Protein AF-A0A850QEN3-F1 (afdb_monomer)

Foldseek 3Di:
DDDDDPPDDPDPPPPVQNVLVVQLVVLLVVLLVLLVQLLVLLVVLVCVQVVDPCRPNDPVSVVSVVSNVVSVVSNVVSLVSSQVSLVSHDPPDLSSVLSVLVVQLVPDPAPVSNVVSLVVLVVSLVVLVPPPDQDPVSVVVNVVSVSVNVSSVSVVVSCPHVVDDPDPPPPPD

Radius of gyration: 22.61 Å; Cα contacts (8 Å, |Δi|>4): 116; chains: 1; bounding box: 48×79×74 Å

pLDDT: mean 72.74, std 16.83, range [37.75, 94.75]

Structure (mmCIF, N/CA/C/O backbone):
data_AF-A0A850QEN3-F1
#
_entry.id   AF-A0A850QEN3-F1
#
loop_
_atom_site.group_PDB
_atom_site.id
_atom_site.type_symbol
_atom_site.label_atom_id
_atom_site.label_alt_id
_atom_site.label_comp_id
_atom_site.label_asym_id
_atom_site.label_entity_id
_atom_site.label_seq_id
_atom_site.pdbx_PDB_ins_code
_atom_site.Cartn_x
_atom_site.Cartn_y
_atom_site.Cartn_z
_atom_site.occupancy
_atom_site.B_iso_or_equiv
_atom_site.auth_seq_id
_atom_site.auth_comp_id
_atom_site.auth_asym_id
_atom_site.auth_atom_id
_atom_site.pdbx_PDB_model_num
ATOM 1 N N . MET A 1 1 ? -22.439 42.655 48.034 1.00 37.75 1 MET A N 1
ATOM 2 C CA . MET A 1 1 ? -21.195 42.362 47.288 1.00 37.75 1 MET A CA 1
ATOM 3 C C . MET A 1 1 ? -21.305 40.936 46.775 1.00 37.75 1 MET A C 1
ATOM 5 O O . MET A 1 1 ? -21.441 40.040 47.594 1.00 37.75 1 MET A O 1
ATOM 9 N N . ALA A 1 2 ? -21.380 40.738 45.457 1.00 38.19 2 ALA A N 1
ATOM 10 C CA . ALA A 1 2 ? -21.524 39.417 44.843 1.00 38.19 2 ALA A CA 1
ATOM 11 C C . ALA A 1 2 ? -20.144 38.911 44.404 1.00 38.19 2 ALA A C 1
ATOM 13 O O . ALA A 1 2 ? -19.489 39.543 43.577 1.00 38.19 2 ALA A O 1
ATOM 14 N N . THR A 1 3 ? -19.691 37.803 44.985 1.00 40.91 3 THR A N 1
ATOM 15 C CA . THR A 1 3 ? -18.422 37.160 44.637 1.00 40.91 3 THR A CA 1
ATOM 16 C C . THR A 1 3 ? -18.620 36.346 43.361 1.00 40.91 3 THR A C 1
ATOM 18 O O . THR A 1 3 ? -19.371 35.373 43.352 1.00 40.91 3 THR A O 1
ATOM 21 N N . ALA A 1 4 ? -17.973 36.757 42.270 1.00 41.59 4 ALA A N 1
ATOM 22 C CA . ALA A 1 4 ? -17.952 36.001 41.025 1.00 41.59 4 ALA A CA 1
ATOM 23 C C . ALA A 1 4 ? -17.129 34.718 41.221 1.00 41.59 4 ALA A C 1
ATOM 25 O O . ALA A 1 4 ? -15.918 34.769 41.432 1.00 41.59 4 ALA A O 1
ATOM 26 N N . VAL A 1 5 ? -17.792 33.564 41.163 1.00 44.38 5 VAL A N 1
ATOM 27 C CA . VAL A 1 5 ? -17.129 32.259 41.107 1.00 44.38 5 VAL A CA 1
ATOM 28 C C . VAL A 1 5 ? -16.575 32.097 39.696 1.00 44.38 5 VAL A C 1
ATOM 30 O O . VAL A 1 5 ? -17.328 31.927 38.737 1.00 44.38 5 VAL A O 1
ATOM 33 N N . ALA A 1 6 ? -15.254 32.188 39.559 1.00 45.03 6 ALA A N 1
ATOM 34 C CA . ALA A 1 6 ? -14.569 31.844 38.325 1.00 45.03 6 ALA A CA 1
ATOM 35 C C . ALA A 1 6 ? -14.789 30.350 38.047 1.00 45.03 6 ALA A C 1
ATOM 37 O O . ALA A 1 6 ? -14.232 29.488 38.724 1.00 45.03 6 ALA A O 1
ATOM 38 N N . ILE A 1 7 ? -15.631 30.043 37.060 1.00 47.16 7 ILE A N 1
ATOM 39 C CA . ILE A 1 7 ? -15.766 28.693 36.514 1.00 47.16 7 ILE A CA 1
ATOM 40 C C . ILE A 1 7 ? -14.508 28.438 35.686 1.00 47.16 7 ILE A C 1
ATOM 42 O O . ILE A 1 7 ? -14.431 28.782 34.505 1.00 47.16 7 ILE A O 1
ATOM 46 N N . THR A 1 8 ? -13.488 27.864 36.315 1.00 46.59 8 THR A N 1
ATOM 47 C CA . THR A 1 8 ? -12.318 27.346 35.612 1.00 46.59 8 THR A CA 1
ATOM 48 C C . THR A 1 8 ? -12.785 26.164 34.767 1.00 46.59 8 THR A C 1
ATOM 50 O O . THR A 1 8 ? -13.110 25.099 35.292 1.00 46.59 8 THR A O 1
ATOM 53 N N . ARG A 1 9 ? -12.879 26.353 33.444 1.00 45.59 9 ARG A N 1
ATOM 54 C CA . ARG A 1 9 ? -13.093 25.241 32.506 1.00 45.59 9 ARG A CA 1
ATOM 55 C C . ARG A 1 9 ? -11.973 24.217 32.730 1.00 45.59 9 ARG A C 1
ATOM 57 O O . ARG A 1 9 ? -10.813 24.633 32.763 1.00 45.59 9 ARG A O 1
ATOM 64 N N . PRO A 1 10 ? -12.268 22.913 32.868 1.00 44.00 10 PRO A N 1
ATOM 65 C CA . PRO A 1 10 ? -11.207 21.920 32.902 1.00 44.00 10 PRO A CA 1
ATOM 66 C C . PRO A 1 10 ? -10.427 22.025 31.590 1.00 44.00 10 PRO A C 1
ATOM 68 O O . PRO A 1 10 ? -11.017 22.051 30.506 1.00 44.00 10 PRO A O 1
ATOM 71 N N . ALA A 1 11 ? -9.103 22.144 31.696 1.00 46.12 11 ALA A N 1
ATOM 72 C CA . ALA A 1 11 ? -8.217 22.037 30.552 1.00 46.12 11 ALA A CA 1
ATOM 73 C C . ALA A 1 11 ? -8.551 20.723 29.834 1.00 46.12 11 ALA A C 1
ATOM 75 O O . ALA A 1 11 ? -8.503 19.659 30.450 1.00 46.12 11 ALA A O 1
ATOM 76 N N . GLN A 1 12 ? -8.943 20.802 28.560 1.00 45.69 12 GLN A N 1
ATOM 77 C CA . GLN A 1 12 ? -9.115 19.628 27.711 1.00 45.69 12 GLN A CA 1
ATOM 78 C C . GLN A 1 12 ? -7.746 18.963 27.555 1.00 45.69 12 GLN A C 1
ATOM 80 O O . GLN A 1 12 ? -6.979 19.273 26.645 1.00 45.69 12 GLN A O 1
ATOM 85 N N . THR A 1 13 ? -7.409 18.060 28.467 1.00 43.69 13 THR A N 1
ATOM 86 C CA . THR A 1 13 ? -6.354 17.083 28.255 1.00 43.69 13 THR A CA 1
ATOM 87 C C . THR A 1 13 ? -6.822 16.214 27.096 1.00 43.69 13 THR A C 1
ATOM 89 O O . THR A 1 13 ? -7.679 15.350 27.271 1.00 43.69 13 THR A O 1
ATOM 92 N N . LYS A 1 14 ? -6.321 16.485 25.879 1.00 50.22 14 LYS A N 1
ATOM 93 C CA . LY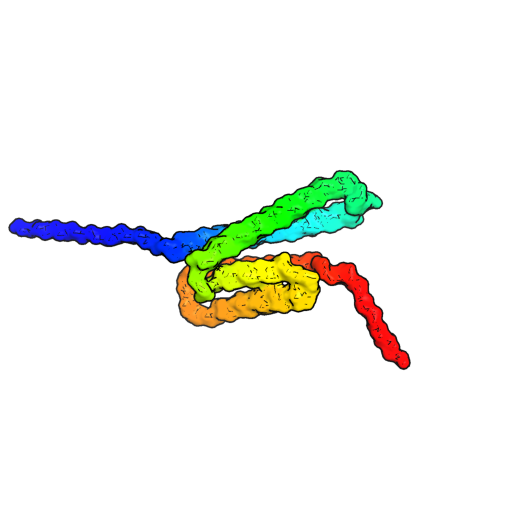S A 1 14 ? -6.462 15.554 24.750 1.00 50.22 14 LYS A CA 1
ATOM 94 C C . LYS A 1 14 ? -6.082 14.178 25.282 1.00 50.22 14 LYS A C 1
ATOM 96 O O . LYS A 1 14 ? -4.962 14.000 25.764 1.00 50.22 14 LYS A O 1
ATOM 101 N N . SER A 1 15 ? -7.040 13.255 25.283 1.00 57.62 15 SER A N 1
ATOM 102 C CA . SER A 1 15 ? -6.843 11.925 25.841 1.00 57.62 15 SER A CA 1
ATOM 103 C C . SER A 1 15 ? -5.634 11.303 25.150 1.00 57.62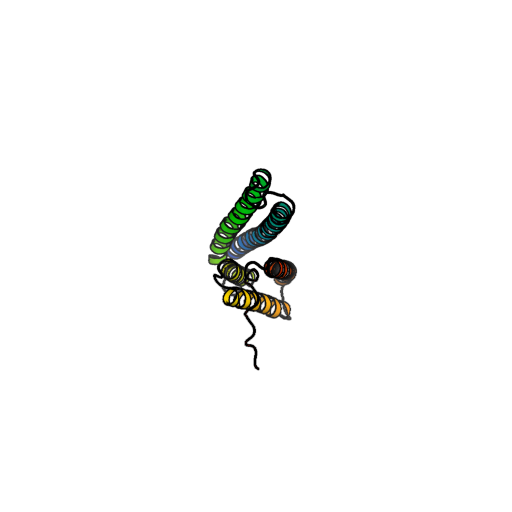 15 SER A C 1
ATOM 105 O O . SER A 1 15 ? -5.478 11.431 23.936 1.00 57.62 15 SER A O 1
ATOM 107 N N . THR A 1 16 ? -4.762 10.619 25.887 1.00 59.69 16 THR A N 1
ATOM 108 C CA . THR A 1 16 ? -3.647 9.860 25.294 1.00 59.69 16 THR A CA 1
ATOM 109 C C . THR A 1 16 ? -4.129 8.911 24.190 1.00 59.69 16 THR A C 1
ATOM 111 O O . THR A 1 16 ? -3.415 8.700 23.213 1.00 59.69 16 THR A O 1
ATOM 114 N N . ARG A 1 17 ? -5.380 8.429 24.275 1.00 58.56 17 ARG A N 1
ATOM 115 C CA . ARG A 1 17 ? -6.046 7.668 23.204 1.00 58.56 17 ARG A CA 1
ATOM 116 C C . ARG A 1 17 ? -6.245 8.466 21.914 1.00 58.56 17 ARG A C 1
ATOM 118 O O . ARG A 1 17 ? -6.029 7.913 20.839 1.00 58.56 17 ARG A O 1
ATOM 125 N N . ASP A 1 18 ? -6.610 9.742 22.009 1.00 66.44 18 ASP A N 1
ATOM 126 C CA . ASP A 1 18 ? -6.816 10.613 20.845 1.00 66.44 18 ASP A CA 1
ATOM 127 C C . ASP A 1 18 ? -5.481 10.906 20.148 1.00 66.44 18 ASP A C 1
ATOM 129 O O . ASP A 1 18 ? -5.408 10.974 18.922 1.00 66.44 18 ASP A O 1
ATOM 133 N N . TYR A 1 19 ? -4.401 11.015 20.930 1.00 73.75 19 TYR A N 1
ATOM 134 C CA . TYR A 1 19 ? -3.047 11.210 20.414 1.00 73.75 19 TYR A CA 1
ATOM 135 C C . TYR A 1 19 ? -2.521 9.974 19.666 1.00 73.75 19 TYR A C 1
ATOM 137 O O . TYR A 1 19 ? -2.054 10.096 18.533 1.00 73.75 19 TYR A O 1
ATOM 145 N N . SER A 1 20 ? -2.649 8.774 20.244 1.00 77.69 20 SER A N 1
ATOM 146 C CA . SER A 1 20 ? -2.235 7.525 19.584 1.00 77.69 20 SER A CA 1
ATOM 147 C C . SER A 1 20 ? -3.036 7.245 18.309 1.00 77.69 20 SER A C 1
ATOM 149 O O . SER A 1 20 ? -2.457 6.859 17.293 1.00 77.69 20 SER A O 1
ATOM 151 N N . ALA A 1 21 ? -4.350 7.496 18.323 1.00 78.69 21 ALA A N 1
ATOM 152 C CA . ALA A 1 21 ? -5.193 7.360 17.135 1.00 78.69 21 ALA A CA 1
ATOM 153 C C . ALA A 1 21 ? -4.808 8.362 16.031 1.00 78.69 21 ALA A C 1
ATOM 155 O O . ALA A 1 21 ? -4.795 8.006 14.852 1.00 78.69 21 ALA A O 1
ATOM 156 N N . HIS A 1 22 ? -4.441 9.593 16.401 1.00 82.81 22 HIS A N 1
ATOM 157 C CA . HIS A 1 22 ? -3.969 10.602 15.453 1.00 82.81 22 HIS A CA 1
ATOM 158 C C . HIS A 1 22 ? -2.633 10.215 14.798 1.00 82.81 22 HIS A C 1
ATOM 160 O O . HIS A 1 22 ? -2.486 10.362 13.584 1.00 82.81 22 HIS A O 1
ATOM 166 N N . ILE A 1 23 ? -1.666 9.698 15.568 1.00 86.94 23 ILE A N 1
ATOM 167 C CA . ILE A 1 23 ? -0.393 9.200 15.014 1.00 86.94 23 ILE A CA 1
ATOM 168 C C . ILE A 1 23 ? -0.651 8.053 14.039 1.00 86.94 23 ILE A C 1
ATOM 170 O O . ILE A 1 23 ? -0.143 8.085 12.920 1.00 86.94 23 ILE A O 1
ATOM 174 N N . LEU A 1 24 ? -1.471 7.074 14.440 1.00 87.69 24 LEU A N 1
ATOM 175 C CA . LEU A 1 24 ? -1.819 5.947 13.577 1.00 87.69 24 LEU A CA 1
ATOM 176 C C . LEU A 1 24 ? -2.447 6.432 12.267 1.00 87.69 24 LEU A C 1
ATOM 178 O O . LEU A 1 24 ? -2.040 5.988 11.200 1.00 87.69 24 LEU A O 1
ATOM 182 N N . ARG A 1 25 ? -3.387 7.384 12.333 1.00 86.12 25 ARG A N 1
ATOM 183 C CA . ARG A 1 25 ? -4.015 7.988 11.147 1.00 86.12 25 ARG A CA 1
ATOM 184 C C . ARG A 1 25 ? -3.000 8.636 10.220 1.00 86.12 25 ARG A C 1
ATOM 186 O O . ARG A 1 25 ? -3.057 8.403 9.017 1.00 86.12 25 ARG A O 1
ATOM 193 N N . ARG A 1 26 ? -2.078 9.431 10.765 1.00 89.69 26 ARG A N 1
ATOM 194 C CA . ARG A 1 26 ? -1.044 10.094 9.965 1.00 89.69 26 ARG A CA 1
ATOM 195 C C . ARG A 1 26 ? -0.146 9.077 9.263 1.00 89.69 26 ARG A C 1
ATOM 197 O O . ARG A 1 26 ? 0.057 9.192 8.061 1.00 89.69 26 ARG A O 1
ATOM 204 N N . ASN A 1 27 ? 0.355 8.091 10.005 1.00 90.50 27 ASN A N 1
ATOM 205 C CA . ASN A 1 27 ? 1.252 7.076 9.458 1.00 90.50 27 ASN A CA 1
ATOM 206 C C . ASN A 1 27 ? 0.539 6.211 8.413 1.00 90.50 27 ASN A C 1
ATOM 208 O O . ASN A 1 27 ? 1.090 5.961 7.352 1.00 90.50 27 ASN A O 1
ATOM 212 N N . PHE A 1 28 ? -0.719 5.844 8.660 1.00 88.31 28 PHE A N 1
ATOM 213 C CA . PHE A 1 28 ? -1.502 5.057 7.714 1.00 88.31 28 PHE A CA 1
ATOM 214 C C . PHE A 1 28 ? -1.754 5.804 6.394 1.00 88.31 28 PHE A C 1
ATOM 216 O O . PHE A 1 28 ? -1.629 5.218 5.327 1.00 88.31 28 PHE A O 1
ATOM 223 N N . LEU A 1 29 ? -2.064 7.104 6.439 1.00 86.62 29 LEU A N 1
ATOM 224 C CA . LEU A 1 29 ? -2.204 7.918 5.223 1.00 86.62 29 LEU A CA 1
ATOM 225 C C . LEU A 1 29 ? -0.884 8.059 4.456 1.00 86.62 29 LEU A C 1
ATOM 227 O O . LEU A 1 29 ? -0.885 8.017 3.225 1.00 86.62 29 LEU A O 1
ATOM 231 N N . GLN A 1 30 ? 0.229 8.207 5.179 1.00 90.56 30 GLN A N 1
ATOM 232 C CA . GLN A 1 30 ? 1.556 8.237 4.570 1.00 90.56 30 GLN A CA 1
ATOM 233 C C . GLN A 1 30 ? 1.862 6.905 3.878 1.00 90.56 30 GLN A C 1
ATOM 235 O O . GLN A 1 30 ? 2.243 6.912 2.716 1.00 90.56 30 GLN A O 1
ATOM 240 N N . LEU A 1 31 ? 1.582 5.778 4.535 1.00 89.25 31 LEU A N 1
ATOM 241 C CA . LEU A 1 31 ? 1.768 4.442 3.970 1.00 89.25 31 LEU A CA 1
ATOM 242 C C . LEU A 1 31 ? 0.995 4.248 2.659 1.00 89.25 31 LEU A C 1
ATOM 244 O O . LEU A 1 31 ? 1.536 3.692 1.711 1.00 89.25 31 LEU A O 1
ATOM 248 N N . LEU A 1 32 ? -0.247 4.739 2.570 1.00 87.38 32 LEU A N 1
ATOM 249 C CA . LEU A 1 32 ? -1.009 4.693 1.314 1.00 87.38 32 LEU A CA 1
ATOM 250 C C . LEU A 1 32 ? -0.365 5.534 0.204 1.00 87.38 32 LEU A C 1
ATOM 252 O O . LEU A 1 32 ? -0.373 5.124 -0.951 1.00 87.38 32 LEU A O 1
ATOM 256 N N . THR A 1 33 ? 0.205 6.686 0.554 1.00 87.88 33 THR A N 1
ATOM 257 C CA . THR A 1 33 ? 0.903 7.563 -0.403 1.00 87.88 33 THR A CA 1
ATOM 258 C C . THR A 1 33 ? 2.215 6.931 -0.877 1.00 87.88 33 THR A C 1
ATOM 260 O O . THR A 1 33 ? 2.562 7.007 -2.058 1.00 87.88 33 THR A O 1
ATOM 263 N N . ASP A 1 34 ? 2.935 6.271 0.030 1.00 89.06 34 ASP A N 1
ATOM 264 C CA . ASP A 1 34 ? 4.165 5.549 -0.291 1.00 89.06 34 ASP A CA 1
ATOM 265 C C . ASP A 1 34 ? 3.863 4.341 -1.192 1.00 89.06 34 ASP A C 1
ATOM 267 O O . ASP A 1 34 ? 4.596 4.111 -2.150 1.00 89.06 34 ASP A O 1
ATOM 271 N N . LEU A 1 35 ? 2.746 3.637 -0.961 1.00 86.69 35 LEU A N 1
ATOM 272 C CA . LEU A 1 35 ? 2.274 2.549 -1.828 1.00 86.69 35 LEU A CA 1
ATOM 273 C C . LEU A 1 35 ? 1.919 3.024 -3.240 1.00 86.69 35 LEU A C 1
ATOM 275 O O . LEU A 1 35 ? 2.291 2.359 -4.205 1.00 86.69 35 LEU A O 1
ATOM 279 N N . ASP A 1 36 ? 1.247 4.170 -3.377 1.00 83.44 36 ASP A N 1
ATOM 280 C CA . ASP A 1 36 ? 0.983 4.769 -4.695 1.00 83.44 36 ASP A CA 1
ATOM 281 C C . ASP A 1 36 ? 2.294 5.077 -5.427 1.00 83.44 36 ASP A C 1
ATOM 283 O O . ASP A 1 36 ? 2.436 4.808 -6.619 1.00 83.44 36 ASP A O 1
ATOM 287 N N . THR A 1 37 ? 3.271 5.618 -4.696 1.00 85.62 37 THR A N 1
ATOM 288 C CA . THR A 1 37 ? 4.584 5.970 -5.245 1.00 85.62 37 THR A CA 1
ATOM 289 C C . THR A 1 37 ? 5.365 4.727 -5.671 1.00 85.62 37 THR A C 1
ATOM 291 O O . THR A 1 37 ? 5.969 4.734 -6.740 1.00 85.62 37 THR A O 1
ATOM 294 N N . ALA A 1 38 ? 5.345 3.665 -4.861 1.00 88.25 38 ALA A N 1
ATOM 295 C CA . ALA A 1 38 ? 5.995 2.396 -5.182 1.00 88.25 38 ALA A CA 1
ATOM 296 C C . ALA A 1 38 ? 5.343 1.724 -6.394 1.00 88.25 38 ALA A C 1
ATOM 298 O O . ALA A 1 38 ? 6.034 1.358 -7.335 1.00 88.25 38 ALA A O 1
ATOM 299 N N . THR A 1 39 ? 4.010 1.676 -6.431 1.00 84.94 39 THR A N 1
ATOM 300 C CA . THR A 1 39 ? 3.241 1.152 -7.572 1.00 84.94 39 THR A CA 1
ATOM 301 C C . THR A 1 39 ? 3.574 1.901 -8.865 1.00 84.94 39 THR A C 1
ATOM 303 O O . THR A 1 39 ? 3.820 1.281 -9.895 1.00 84.94 39 THR A O 1
ATOM 306 N N . ALA A 1 40 ? 3.621 3.237 -8.820 1.00 84.19 40 ALA A N 1
ATOM 307 C CA . ALA A 1 40 ? 3.978 4.049 -9.981 1.00 84.19 40 ALA A CA 1
ATOM 308 C C . ALA A 1 40 ? 5.429 3.815 -10.435 1.00 84.19 40 ALA A C 1
ATOM 310 O O . ALA A 1 40 ? 5.675 3.689 -11.632 1.00 84.19 40 ALA A O 1
ATOM 311 N N . ALA A 1 41 ? 6.379 3.720 -9.499 1.00 86.00 41 ALA A N 1
ATOM 312 C CA . ALA A 1 41 ? 7.776 3.431 -9.819 1.00 86.00 41 ALA A CA 1
ATOM 313 C C . ALA A 1 41 ? 7.947 2.047 -10.473 1.00 86.00 41 ALA A C 1
ATOM 315 O O . ALA A 1 41 ? 8.743 1.907 -11.400 1.00 86.00 41 ALA A O 1
ATOM 316 N N . GLU A 1 42 ? 7.156 1.056 -10.057 1.00 87.00 42 GLU A N 1
ATOM 317 C CA . GLU A 1 42 ? 7.169 -0.292 -10.635 1.00 87.00 42 GLU A CA 1
ATOM 318 C C . GLU A 1 42 ? 6.617 -0.336 -12.059 1.00 87.00 42 GLU A C 1
ATOM 320 O O . GLU A 1 42 ? 7.161 -1.022 -12.927 1.00 87.00 42 GLU A O 1
ATOM 325 N N . LEU A 1 43 ? 5.563 0.438 -12.325 1.00 83.94 43 LEU A N 1
ATOM 326 C CA . LEU A 1 43 ? 5.015 0.588 -13.673 1.00 83.94 43 LEU A CA 1
ATOM 327 C C . LEU A 1 43 ? 6.024 1.262 -14.611 1.00 83.94 43 LEU A C 1
ATOM 329 O O . LEU A 1 43 ? 6.252 0.776 -15.718 1.00 83.94 43 LEU A O 1
ATOM 333 N N . GLU A 1 44 ? 6.683 2.329 -14.153 1.00 87.00 44 GLU A N 1
ATOM 334 C CA . GLU A 1 44 ? 7.741 3.008 -14.915 1.00 87.00 44 GLU A CA 1
ATOM 335 C C . GLU A 1 44 ? 8.942 2.086 -15.170 1.00 87.00 44 GLU A C 1
ATOM 337 O O . GLU A 1 44 ? 9.478 2.056 -16.279 1.00 87.00 44 GLU A O 1
ATOM 342 N N . LEU A 1 45 ? 9.342 1.283 -14.176 1.00 86.81 45 LEU A N 1
ATOM 343 C CA . LEU A 1 45 ? 10.378 0.263 -14.341 1.00 86.81 45 LEU A CA 1
ATOM 344 C C . LEU A 1 45 ? 9.980 -0.772 -15.399 1.00 86.81 45 LEU A C 1
ATOM 346 O O . LEU A 1 45 ? 10.789 -1.098 -16.271 1.00 86.81 45 LEU A O 1
ATOM 350 N N . THR A 1 46 ? 8.737 -1.251 -15.355 1.00 85.19 46 THR A N 1
ATOM 351 C CA . THR A 1 46 ? 8.209 -2.213 -16.329 1.00 85.19 46 THR A CA 1
ATOM 352 C C . THR A 1 46 ? 8.289 -1.635 -17.741 1.00 85.19 46 THR A C 1
ATOM 354 O O . THR A 1 46 ? 8.926 -2.231 -18.612 1.00 85.19 46 THR A O 1
ATOM 357 N N . TRP A 1 47 ? 7.775 -0.420 -17.954 1.00 84.38 47 TRP A N 1
ATOM 358 C CA . TRP A 1 47 ? 7.844 0.259 -19.252 1.00 84.38 47 TRP A CA 1
ATOM 359 C C . TRP A 1 47 ? 9.277 0.511 -19.726 1.00 84.38 47 TRP A C 1
ATOM 361 O O . TRP A 1 47 ? 9.584 0.304 -20.902 1.00 84.38 47 TRP A O 1
ATOM 371 N N . ALA A 1 48 ? 10.175 0.924 -18.829 1.00 82.88 48 ALA A N 1
ATOM 372 C CA . ALA A 1 48 ? 11.583 1.126 -19.159 1.00 82.88 48 ALA A CA 1
ATOM 373 C C . ALA A 1 48 ? 12.268 -0.190 -19.565 1.00 82.88 48 ALA A C 1
ATOM 375 O O . ALA A 1 48 ? 13.071 -0.203 -20.500 1.00 82.88 48 ALA A O 1
ATOM 376 N N . SER A 1 49 ? 11.933 -1.295 -18.894 1.00 82.50 49 SER A N 1
ATOM 377 C CA . SER A 1 49 ? 12.489 -2.621 -19.176 1.00 82.50 49 SER A CA 1
ATOM 378 C C . SER A 1 49 ? 11.986 -3.221 -20.494 1.00 82.50 49 SER A C 1
ATOM 380 O O . SER A 1 49 ? 12.733 -3.927 -21.164 1.00 82.50 49 SER A O 1
ATOM 382 N N . GLU A 1 50 ? 10.758 -2.913 -20.909 1.00 84.44 50 GLU A N 1
ATOM 383 C CA . GLU A 1 50 ? 10.195 -3.379 -22.183 1.00 84.44 50 GLU A CA 1
ATOM 384 C C . GLU A 1 50 ? 10.608 -2.488 -23.365 1.00 84.44 50 GLU A C 1
ATOM 386 O O . GLU A 1 50 ? 10.743 -2.961 -24.495 1.00 84.44 50 GLU A O 1
ATOM 391 N N . GLY A 1 51 ? 10.818 -1.191 -23.117 1.00 77.56 51 GLY A N 1
ATOM 392 C CA . GLY A 1 51 ? 11.114 -0.199 -24.152 1.00 77.56 51 GLY A CA 1
ATOM 393 C C . GLY A 1 51 ? 12.580 -0.122 -24.586 1.00 77.56 51 GLY A C 1
ATOM 394 O O . GLY A 1 51 ? 12.871 0.450 -25.639 1.00 77.56 51 GLY A O 1
ATOM 395 N N . LEU A 1 52 ? 13.513 -0.673 -23.801 1.00 76.88 52 LEU A N 1
ATOM 396 C CA . LEU A 1 52 ? 14.950 -0.598 -24.072 1.00 76.88 52 LEU A CA 1
ATOM 397 C C . LEU A 1 52 ? 15.504 -1.922 -24.625 1.00 76.88 52 LEU A C 1
ATOM 399 O O . LEU A 1 52 ? 15.200 -2.990 -24.099 1.00 76.88 52 LEU A O 1
ATOM 403 N N . PRO A 1 53 ? 16.380 -1.883 -25.650 1.00 70.94 53 PRO A N 1
ATOM 404 C CA . PRO A 1 53 ? 16.876 -3.086 -26.326 1.00 70.94 53 PRO A CA 1
ATOM 405 C C . PRO A 1 53 ? 17.715 -4.011 -25.427 1.00 70.94 53 PRO A C 1
ATOM 407 O O . PRO A 1 53 ? 17.885 -5.181 -25.763 1.00 70.94 53 PRO A O 1
ATOM 410 N N . GLY A 1 54 ? 18.241 -3.510 -24.302 1.00 73.00 54 GLY A N 1
ATOM 411 C CA . GLY A 1 54 ? 18.955 -4.303 -23.292 1.00 73.00 54 GLY A CA 1
ATOM 412 C C . GLY A 1 54 ? 18.088 -4.806 -22.129 1.00 73.00 54 GLY A C 1
ATOM 413 O O . GLY A 1 54 ? 18.600 -5.515 -21.259 1.00 73.00 54 GLY A O 1
ATOM 414 N N . GLY A 1 55 ? 16.802 -4.445 -22.090 1.00 79.31 55 GLY A N 1
ATOM 415 C CA . GLY A 1 55 ? 15.888 -4.756 -20.993 1.00 79.31 55 GLY A CA 1
ATOM 416 C C . GLY A 1 55 ? 16.456 -4.420 -19.612 1.00 79.31 55 GLY A C 1
ATOM 417 O O . GLY A 1 55 ? 17.118 -3.402 -19.433 1.00 79.31 55 GLY A O 1
ATOM 418 N N . MET A 1 56 ? 16.268 -5.314 -18.638 1.00 73.75 56 MET A N 1
ATOM 419 C CA . MET A 1 56 ? 16.803 -5.167 -17.269 1.00 73.75 56 MET A CA 1
ATOM 420 C C . MET A 1 56 ? 18.338 -5.090 -17.186 1.00 73.75 56 MET A C 1
ATOM 422 O O . MET A 1 56 ? 18.874 -4.674 -16.162 1.00 73.75 56 MET A O 1
ATOM 426 N N . GLY A 1 57 ? 19.057 -5.499 -18.236 1.00 73.56 57 GLY A N 1
ATOM 427 C CA . GLY A 1 57 ? 20.516 -5.396 -18.313 1.00 73.56 57 GLY A CA 1
ATOM 428 C C . GLY A 1 57 ? 21.017 -4.050 -18.845 1.00 73.56 57 GLY A C 1
ATOM 429 O O . GLY A 1 57 ? 22.227 -3.818 -18.855 1.00 73.56 57 GLY A O 1
ATOM 430 N N . ASP A 1 58 ? 20.120 -3.171 -19.303 1.00 78.19 58 ASP A N 1
ATOM 431 C CA . ASP A 1 58 ? 20.486 -1.859 -19.827 1.00 78.19 58 ASP A CA 1
ATOM 432 C C . ASP 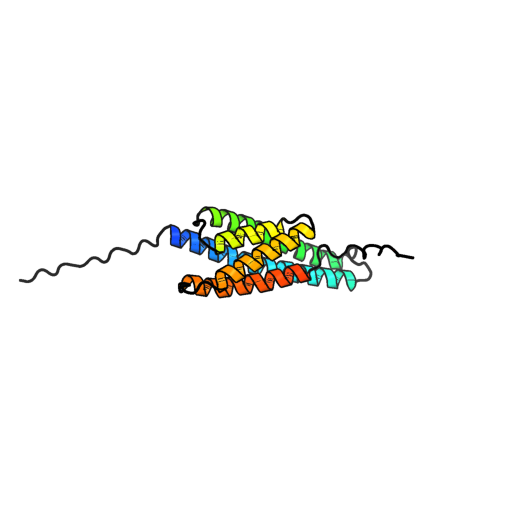A 1 58 ? 20.856 -0.899 -18.675 1.00 78.19 58 ASP A C 1
ATOM 434 O O . ASP A 1 58 ? 20.050 -0.685 -17.764 1.00 78.19 58 ASP A O 1
ATOM 438 N N . PRO A 1 59 ? 22.043 -0.262 -18.694 1.00 83.31 59 PRO A N 1
ATOM 439 C CA . PRO A 1 59 ? 22.440 0.708 -17.673 1.00 83.31 59 PRO A CA 1
ATOM 440 C C . PRO A 1 59 ? 21.460 1.875 -17.482 1.00 83.31 59 PRO A C 1
ATOM 442 O O . PRO A 1 59 ? 21.450 2.491 -16.412 1.00 83.31 59 PRO A O 1
ATOM 445 N N . ALA A 1 60 ? 20.643 2.198 -18.490 1.00 82.56 60 ALA A N 1
ATOM 446 C CA . ALA A 1 60 ? 19.598 3.210 -18.383 1.00 82.56 60 ALA A CA 1
ATOM 447 C C . ALA A 1 60 ? 18.422 2.760 -17.491 1.00 82.56 60 ALA A C 1
ATOM 449 O O . ALA A 1 60 ? 17.808 3.606 -16.835 1.00 82.56 60 ALA A O 1
ATOM 450 N N . VAL A 1 61 ? 18.155 1.451 -17.386 1.00 87.69 61 VAL A N 1
ATOM 451 C CA . VAL A 1 61 ? 17.124 0.878 -16.496 1.00 87.69 61 VAL A CA 1
ATOM 452 C C . VAL A 1 61 ? 17.550 0.938 -15.026 1.00 87.69 61 VAL A C 1
ATOM 454 O O . VAL A 1 61 ? 16.712 1.096 -14.141 1.00 87.69 61 VAL A O 1
ATOM 457 N N . SER A 1 62 ? 18.857 0.957 -14.744 1.00 87.44 62 SER A N 1
ATOM 458 C CA . SER A 1 62 ? 19.411 1.029 -13.380 1.00 87.44 62 SER A CA 1
AT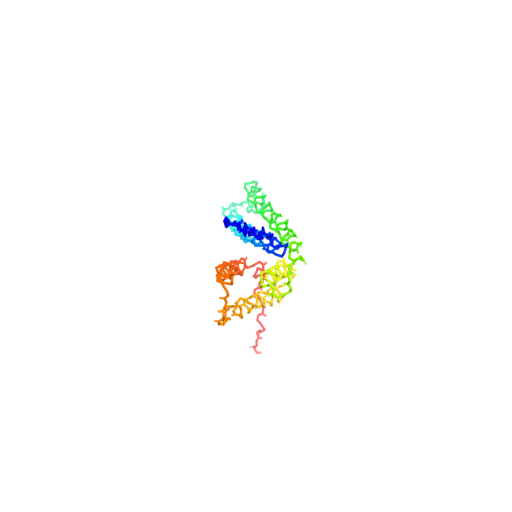OM 459 C C . SER A 1 62 ? 18.976 2.255 -12.571 1.00 87.44 62 SER A C 1
ATOM 461 O O . SER A 1 62 ? 19.142 2.280 -11.348 1.00 87.44 62 SER A O 1
ATOM 463 N N . LYS A 1 63 ? 18.487 3.315 -13.225 1.00 89.94 63 LYS A N 1
ATOM 464 C CA . LYS A 1 63 ? 17.862 4.444 -12.528 1.00 89.94 63 LYS A CA 1
ATOM 465 C C . LYS A 1 63 ? 16.477 4.049 -12.000 1.00 89.94 63 LYS A C 1
ATOM 467 O O . LYS A 1 63 ? 16.237 4.213 -10.810 1.00 89.94 63 LYS A O 1
ATOM 472 N N . TYR A 1 64 ? 15.626 3.495 -12.860 1.00 89.06 64 TYR A N 1
ATOM 473 C CA . TYR A 1 64 ? 14.264 3.079 -12.521 1.00 89.06 64 TYR A CA 1
ATOM 474 C C . TYR A 1 64 ? 14.257 1.966 -11.472 1.00 89.06 64 TYR A C 1
ATOM 476 O O . TYR A 1 64 ? 13.480 2.032 -10.530 1.00 89.06 64 TYR A O 1
ATOM 484 N N . LEU A 1 65 ? 15.202 1.020 -11.561 1.00 90.19 65 LEU A N 1
ATOM 485 C CA . LEU A 1 65 ? 15.396 -0.013 -10.536 1.00 90.19 65 LEU A CA 1
ATOM 486 C C . LEU A 1 65 ? 15.647 0.588 -9.153 1.00 90.19 65 LEU A C 1
ATOM 488 O O . LEU A 1 65 ? 14.992 0.222 -8.186 1.00 90.19 65 LEU A O 1
ATOM 492 N N . ARG A 1 66 ? 16.564 1.559 -9.061 1.00 91.69 66 ARG A N 1
ATOM 493 C CA . ARG A 1 66 ? 16.867 2.228 -7.789 1.00 91.69 66 ARG A CA 1
ATOM 494 C C . ARG A 1 66 ? 15.697 3.053 -7.266 1.00 91.69 66 ARG A C 1
ATOM 496 O O . ARG A 1 66 ? 15.526 3.153 -6.054 1.00 91.69 66 ARG A O 1
ATOM 503 N N . GLU A 1 67 ? 14.928 3.679 -8.152 1.00 91.56 67 GLU A N 1
ATOM 504 C CA . GLU A 1 67 ? 13.746 4.463 -7.779 1.00 91.56 67 GLU A CA 1
ATOM 505 C C . GLU A 1 67 ? 12.620 3.571 -7.238 1.00 91.56 67 GLU A C 1
ATOM 507 O O . GLU A 1 67 ? 12.039 3.910 -6.205 1.00 91.56 67 GLU A O 1
ATOM 512 N N . SER A 1 68 ? 12.386 2.427 -7.885 1.00 91.88 68 SER A N 1
ATOM 513 C CA . SER A 1 68 ? 11.489 1.351 -7.447 1.00 91.88 68 SER A CA 1
ATOM 514 C C . SER A 1 68 ? 11.899 0.795 -6.076 1.00 91.88 68 SER A C 1
ATOM 516 O O . SER A 1 68 ? 11.129 0.888 -5.117 1.00 91.88 68 SER A O 1
ATOM 518 N N . GLU A 1 69 ? 13.146 0.338 -5.932 1.00 93.44 69 GLU A N 1
ATOM 519 C CA . GLU A 1 69 ? 13.681 -0.221 -4.683 1.00 93.44 69 GLU A CA 1
ATOM 520 C C . GLU A 1 69 ? 13.554 0.783 -3.530 1.00 93.44 69 GLU A C 1
ATOM 522 O O . GLU A 1 69 ? 12.964 0.494 -2.489 1.00 93.44 69 GLU A O 1
ATOM 527 N N . SER A 1 70 ? 13.983 2.029 -3.761 1.00 94.75 70 SER A N 1
ATOM 528 C CA . SER A 1 70 ? 13.872 3.098 -2.762 1.00 94.75 70 SER A CA 1
ATOM 529 C C . SER A 1 70 ? 12.420 3.398 -2.374 1.00 94.75 70 SER A C 1
ATOM 531 O O . SER A 1 70 ? 12.170 3.913 -1.282 1.00 94.75 70 SER A O 1
ATOM 533 N N . ALA A 1 71 ? 11.454 3.185 -3.272 1.00 90.12 71 ALA A N 1
ATOM 534 C CA . ALA A 1 71 ? 10.040 3.385 -2.974 1.00 90.12 71 ALA A CA 1
ATOM 535 C C . ALA A 1 71 ? 9.477 2.256 -2.105 1.00 90.12 71 ALA A C 1
ATOM 537 O O . ALA A 1 71 ? 8.776 2.546 -1.132 1.00 90.12 71 ALA A O 1
ATOM 538 N N . TRP A 1 72 ? 9.841 1.005 -2.383 1.00 91.81 72 TRP A N 1
ATOM 539 C CA . TRP A 1 72 ? 9.464 -0.144 -1.556 1.00 91.81 72 TRP A CA 1
ATOM 540 C C . TRP A 1 72 ? 10.120 -0.137 -0.170 1.00 91.81 72 TRP A C 1
ATOM 542 O O . TRP A 1 72 ? 9.465 -0.488 0.816 1.00 91.81 72 TRP A O 1
ATOM 552 N N . ASP A 1 73 ? 11.351 0.364 -0.052 1.00 94.62 73 ASP A N 1
ATOM 553 C CA . ASP A 1 73 ? 11.996 0.596 1.247 1.00 94.62 73 ASP A CA 1
ATOM 554 C C . ASP A 1 73 ? 11.173 1.559 2.114 1.00 94.62 73 ASP A C 1
ATOM 556 O O . ASP A 1 73 ? 10.877 1.272 3.278 1.00 94.62 73 ASP A O 1
ATOM 560 N N . ARG A 1 74 ? 10.699 2.671 1.529 1.00 92.56 74 ARG A N 1
ATOM 561 C CA . ARG A 1 74 ? 9.828 3.628 2.237 1.00 92.56 74 ARG A CA 1
ATOM 562 C C . ARG A 1 74 ? 8.520 2.987 2.691 1.00 92.56 74 ARG A C 1
ATOM 564 O O . ARG A 1 74 ? 8.092 3.234 3.819 1.00 92.56 74 ARG A O 1
ATOM 571 N N . VAL A 1 75 ? 7.899 2.158 1.849 1.00 92.19 75 VAL A N 1
ATOM 572 C CA . VAL A 1 75 ? 6.689 1.401 2.217 1.00 92.19 75 VAL A CA 1
ATOM 573 C C . VAL A 1 75 ? 6.970 0.503 3.419 1.00 92.19 75 VAL A C 1
ATOM 575 O O . VAL A 1 75 ? 6.189 0.501 4.372 1.00 92.19 75 VAL A O 1
ATOM 578 N N . THR A 1 76 ? 8.094 -0.212 3.414 1.00 92.81 76 THR A N 1
ATOM 579 C CA . THR A 1 76 ? 8.485 -1.132 4.492 1.00 92.81 76 THR A CA 1
ATOM 580 C C . THR A 1 76 ? 8.705 -0.394 5.815 1.00 92.81 76 THR A C 1
ATOM 582 O O . THR A 1 76 ? 8.114 -0.764 6.839 1.00 92.81 76 THR A O 1
ATOM 585 N N . ASP A 1 77 ? 9.465 0.703 5.798 1.00 93.12 77 ASP A N 1
ATOM 586 C CA . ASP A 1 77 ? 9.707 1.546 6.976 1.00 93.12 77 ASP A CA 1
ATOM 587 C C . ASP A 1 77 ? 8.407 2.151 7.525 1.00 93.12 77 ASP A C 1
ATOM 589 O O . ASP A 1 77 ? 8.132 2.130 8.734 1.00 93.12 77 ASP A O 1
ATOM 593 N N . CYS A 1 78 ? 7.562 2.666 6.630 1.00 92.88 78 CYS A N 1
ATOM 594 C CA . CYS A 1 78 ? 6.288 3.275 6.991 1.00 92.88 78 CYS A CA 1
ATOM 595 C C . CYS A 1 78 ? 5.304 2.235 7.547 1.00 92.88 78 CYS A C 1
ATOM 597 O O . CYS A 1 78 ? 4.603 2.499 8.532 1.00 92.88 78 CYS A O 1
ATOM 599 N N . LEU A 1 79 ? 5.287 1.018 6.996 1.00 93.06 79 LEU A N 1
ATOM 600 C CA . LEU A 1 79 ? 4.485 -0.102 7.488 1.00 93.06 79 LEU A CA 1
ATOM 601 C C . LEU A 1 79 ? 4.918 -0.522 8.897 1.00 93.06 79 LEU A C 1
ATOM 603 O O . LEU A 1 79 ? 4.061 -0.735 9.765 1.00 93.06 79 LEU A O 1
ATOM 607 N N . ALA A 1 80 ? 6.226 -0.584 9.159 1.00 93.25 80 ALA A N 1
ATOM 608 C CA . ALA A 1 80 ? 6.764 -0.872 10.487 1.00 93.25 80 ALA A CA 1
ATOM 609 C C . ALA A 1 80 ? 6.337 0.201 11.506 1.00 93.25 80 ALA A C 1
ATOM 611 O O . ALA A 1 80 ? 5.786 -0.123 12.566 1.00 93.25 80 ALA A O 1
ATOM 612 N N . ALA A 1 81 ? 6.487 1.483 11.157 1.00 91.62 81 ALA A N 1
ATOM 613 C CA . ALA A 1 81 ? 6.065 2.605 11.998 1.00 91.62 81 ALA A CA 1
ATOM 614 C C . ALA A 1 81 ? 4.542 2.636 12.237 1.00 91.62 81 ALA A C 1
ATOM 616 O O . ALA A 1 81 ? 4.079 2.930 13.345 1.00 91.62 81 ALA A O 1
ATOM 617 N N . THR A 1 82 ? 3.744 2.311 11.218 1.00 92.19 82 THR A N 1
ATOM 618 C CA . THR A 1 82 ? 2.276 2.244 11.310 1.00 92.19 82 THR A CA 1
ATOM 619 C C . THR A 1 82 ? 1.838 1.087 12.208 1.00 92.19 82 THR A C 1
ATOM 621 O O . THR A 1 82 ? 0.994 1.267 13.087 1.00 92.19 82 THR A O 1
ATOM 624 N N . THR A 1 83 ? 2.472 -0.079 12.073 1.00 92.50 83 THR A N 1
ATOM 625 C CA . THR A 1 83 ? 2.210 -1.260 12.912 1.00 92.50 83 THR A CA 1
ATOM 626 C C . THR A 1 83 ? 2.567 -1.001 14.379 1.00 92.50 83 THR A C 1
ATOM 628 O O . THR A 1 83 ? 1.801 -1.353 15.282 1.00 92.50 83 THR A O 1
ATOM 631 N N . ALA A 1 84 ? 3.693 -0.332 14.640 1.00 91.62 84 ALA A N 1
ATOM 632 C CA . ALA A 1 84 ? 4.077 0.069 15.992 1.00 91.62 84 ALA A CA 1
ATOM 633 C C . ALA A 1 84 ? 3.034 1.017 16.611 1.00 91.62 84 ALA A C 1
ATOM 635 O O . ALA A 1 84 ? 2.554 0.768 17.721 1.00 91.62 84 ALA A O 1
ATOM 636 N N . ALA A 1 85 ? 2.604 2.043 15.867 1.00 88.44 85 ALA A N 1
ATOM 637 C CA . ALA A 1 85 ? 1.559 2.971 16.306 1.00 88.44 85 ALA A CA 1
ATOM 638 C C . ALA A 1 85 ? 0.215 2.266 16.576 1.00 88.44 85 ALA A C 1
ATOM 640 O O . ALA A 1 85 ? -0.496 2.624 17.518 1.00 88.44 85 ALA A O 1
ATOM 641 N N . ALA A 1 86 ? -0.116 1.228 15.801 1.00 89.19 86 ALA A N 1
ATOM 642 C CA . ALA A 1 86 ? -1.357 0.468 15.939 1.00 89.19 86 ALA A CA 1
ATOM 643 C C . ALA A 1 86 ? -1.455 -0.291 17.275 1.00 89.19 86 ALA A C 1
ATOM 645 O O . ALA A 1 86 ? -2.554 -0.470 17.804 1.00 89.19 86 ALA A O 1
ATOM 646 N N . THR A 1 87 ? -0.317 -0.674 17.862 1.00 87.94 87 THR A N 1
ATOM 647 C CA . THR A 1 87 ? -0.251 -1.391 19.150 1.00 87.94 87 THR A CA 1
ATOM 648 C C . THR A 1 87 ? -0.832 -0.562 20.302 1.00 87.94 87 THR A C 1
ATOM 650 O O . THR A 1 87 ? -1.443 -1.113 21.217 1.00 87.94 87 THR A O 1
ATOM 653 N N . GLY A 1 88 ? -0.705 0.769 20.233 1.00 81.00 88 GLY A N 1
ATOM 654 C CA . GLY A 1 88 ? -1.226 1.703 21.238 1.00 81.00 88 GLY A CA 1
ATOM 655 C C . GLY A 1 88 ? -2.716 2.043 21.100 1.00 81.00 88 GLY A C 1
ATOM 656 O O . GLY A 1 88 ? -3.252 2.780 21.928 1.00 81.00 88 GLY A O 1
ATOM 657 N N . VAL A 1 89 ? -3.400 1.538 20.069 1.00 83.38 89 VAL A N 1
ATOM 658 C CA . VAL A 1 89 ? -4.804 1.860 19.762 1.00 83.38 89 VAL A CA 1
ATOM 659 C C . VAL A 1 89 ? -5.706 0.663 20.082 1.00 83.38 89 VAL A C 1
ATOM 661 O O . VAL A 1 89 ? -5.309 -0.481 19.905 1.00 83.38 89 VAL A O 1
ATOM 664 N N . GLY A 1 90 ? -6.930 0.885 20.570 1.00 80.19 90 GLY A N 1
ATOM 665 C CA . GLY A 1 90 ? -7.844 -0.205 20.951 1.00 80.19 90 GLY A CA 1
ATOM 666 C C . GLY A 1 90 ? -8.233 -1.140 19.791 1.00 80.19 90 GLY A C 1
ATOM 667 O O . GLY A 1 90 ? -8.346 -0.708 18.647 1.00 80.19 90 GLY A O 1
ATOM 668 N N . ASN A 1 91 ? -8.504 -2.418 20.095 1.00 80.25 91 ASN A N 1
ATOM 669 C CA . ASN A 1 91 ? -8.849 -3.466 19.110 1.00 80.25 91 ASN A CA 1
ATOM 670 C C . ASN A 1 91 ? -10.117 -3.178 18.286 1.00 80.25 91 ASN A C 1
ATOM 672 O O . ASN A 1 91 ? -10.298 -3.736 17.205 1.00 80.25 91 ASN A O 1
ATOM 676 N N . CYS A 1 92 ? -11.014 -2.333 18.795 1.00 77.56 92 CYS A N 1
ATOM 677 C CA . CYS A 1 92 ? -12.219 -1.922 18.080 1.00 77.56 92 CYS A CA 1
ATOM 678 C C . CYS A 1 92 ? -11.942 -0.897 16.970 1.00 77.56 92 CYS A C 1
ATOM 680 O O . CYS A 1 92 ? -12.805 -0.693 16.121 1.00 77.56 92 CYS A O 1
ATOM 682 N N . CYS A 1 93 ? -10.757 -0.276 16.941 1.00 79.12 93 CYS A N 1
ATOM 683 C CA . CYS A 1 93 ? -10.409 0.704 15.922 1.00 79.12 93 CYS A CA 1
ATOM 684 C C . CYS A 1 93 ? -10.234 0.032 14.556 1.00 79.12 93 CYS A C 1
ATOM 686 O O . CYS A 1 93 ? -9.375 -0.834 14.377 1.00 79.12 93 CYS A O 1
ATOM 688 N N . VAL A 1 94 ? -11.019 0.473 13.575 1.00 79.56 94 VAL A N 1
ATOM 689 C CA . VAL A 1 94 ? -10.958 -0.036 12.199 1.00 79.56 94 VAL A CA 1
ATOM 690 C C . VAL A 1 94 ? -9.592 0.220 11.576 1.00 79.56 94 VAL A C 1
ATOM 692 O O . VAL A 1 94 ? -9.040 -0.671 10.946 1.00 79.56 94 VAL A O 1
ATOM 695 N N . LEU A 1 95 ? -8.997 1.390 11.813 1.00 81.00 95 LEU A N 1
ATOM 696 C CA . LEU A 1 95 ? -7.689 1.732 11.256 1.00 81.00 95 LEU A CA 1
ATOM 697 C C . LEU A 1 95 ? -6.583 0.780 11.737 1.00 81.00 95 LEU A C 1
ATOM 699 O O . LEU A 1 95 ? -5.716 0.382 10.960 1.00 81.00 95 LEU A O 1
ATOM 703 N N . ARG A 1 96 ? -6.653 0.349 13.005 1.00 86.44 96 ARG A N 1
ATOM 704 C CA . ARG A 1 96 ? -5.773 -0.698 13.536 1.00 86.44 96 ARG A CA 1
ATOM 705 C C . ARG A 1 96 ? -5.976 -2.007 12.774 1.00 86.44 96 ARG A C 1
ATOM 707 O O . ARG A 1 96 ? -4.997 -2.614 12.359 1.00 86.44 96 ARG A O 1
ATOM 714 N N . LYS A 1 97 ? -7.226 -2.438 12.579 1.00 86.00 97 LYS A N 1
ATOM 715 C CA . LYS A 1 97 ? -7.536 -3.669 11.832 1.00 86.00 97 LYS A CA 1
ATOM 716 C C . LYS A 1 97 ? -7.033 -3.590 10.386 1.00 86.00 97 LYS A C 1
ATOM 718 O O . LYS A 1 97 ? -6.317 -4.485 9.956 1.00 86.00 97 LYS A O 1
ATOM 723 N N . MET A 1 98 ? -7.304 -2.484 9.692 1.00 84.25 98 MET A N 1
ATOM 724 C CA . MET A 1 98 ? -6.835 -2.240 8.324 1.00 84.25 98 MET A CA 1
ATOM 725 C C . MET A 1 98 ? -5.309 -2.227 8.217 1.00 84.25 98 MET A C 1
ATOM 727 O O . MET A 1 98 ? -4.778 -2.745 7.244 1.00 84.25 98 MET A O 1
ATOM 731 N N . THR A 1 99 ? -4.598 -1.700 9.220 1.00 88.00 99 THR A N 1
ATOM 732 C CA . THR A 1 99 ? -3.124 -1.757 9.271 1.00 88.00 99 THR A CA 1
ATOM 733 C C . THR A 1 99 ? -2.626 -3.200 9.235 1.00 88.00 99 THR A C 1
ATOM 735 O O . THR A 1 99 ? -1.722 -3.520 8.469 1.00 88.00 99 THR A O 1
ATOM 738 N N . TYR A 1 100 ? -3.226 -4.092 10.028 1.00 89.06 100 TYR A N 1
ATOM 739 C CA . TYR A 1 100 ? -2.833 -5.502 10.040 1.00 89.06 100 TYR A CA 1
ATOM 740 C C . TYR A 1 100 ? -3.275 -6.257 8.784 1.00 89.06 100 TYR A C 1
ATOM 742 O O . TYR A 1 100 ? -2.531 -7.123 8.331 1.00 89.06 100 TYR A O 1
ATOM 750 N N . CYS A 1 101 ? -4.426 -5.919 8.195 1.00 86.81 101 CYS A N 1
ATOM 751 C CA . CYS A 1 101 ? -4.821 -6.461 6.893 1.00 86.81 101 CYS A CA 1
ATOM 752 C C . CYS A 1 101 ? -3.805 -6.074 5.813 1.00 86.81 101 CYS A C 1
ATOM 754 O O . CYS A 1 101 ? -3.290 -6.945 5.128 1.00 86.81 101 CYS A O 1
ATOM 756 N N . LEU A 1 102 ? -3.443 -4.792 5.719 1.00 85.88 102 LEU A N 1
ATOM 757 C CA . LEU A 1 102 ? -2.470 -4.314 4.736 1.00 85.88 102 LEU A CA 1
ATOM 758 C C . LEU A 1 102 ? -1.087 -4.944 4.951 1.00 85.88 102 LEU A C 1
ATOM 760 O O . LEU A 1 102 ? -0.448 -5.355 3.991 1.00 85.88 102 LEU A O 1
ATOM 764 N N . ARG A 1 103 ? -0.655 -5.098 6.209 1.00 90.81 103 ARG A N 1
ATOM 765 C CA . ARG A 1 103 ? 0.569 -5.842 6.534 1.00 90.81 103 ARG A CA 1
ATOM 766 C C . ARG A 1 103 ? 0.513 -7.277 6.011 1.00 90.81 103 ARG A C 1
ATOM 768 O O . ARG A 1 103 ? 1.502 -7.748 5.473 1.00 90.81 103 ARG A O 1
ATOM 775 N N . SER A 1 104 ? -0.620 -7.954 6.185 1.00 87.69 104 SER A N 1
ATOM 776 C CA . SER A 1 104 ? -0.792 -9.350 5.764 1.00 87.69 104 SER A CA 1
ATOM 777 C C . SER A 1 104 ? -0.814 -9.475 4.239 1.00 87.69 104 SER A C 1
ATOM 779 O O . SER A 1 104 ? -0.135 -10.344 3.712 1.00 87.69 104 SER A O 1
ATOM 781 N N . VAL A 1 105 ? -1.469 -8.544 3.531 1.00 84.88 105 VAL A N 1
ATOM 782 C CA . VAL A 1 105 ? -1.414 -8.446 2.059 1.00 84.88 105 VAL A CA 1
ATOM 783 C C . VAL A 1 105 ? 0.028 -8.275 1.572 1.00 84.88 105 VAL A C 1
ATOM 785 O O . VAL A 1 105 ? 0.471 -9.014 0.703 1.00 84.88 105 VAL A O 1
ATOM 788 N N . LEU A 1 106 ? 0.780 -7.335 2.156 1.00 86.00 106 LEU A N 1
ATOM 789 C CA . LEU A 1 106 ? 2.163 -7.045 1.751 1.00 86.00 106 LEU A CA 1
ATOM 790 C C . LEU A 1 106 ? 3.170 -8.130 2.161 1.00 86.00 106 LEU A C 1
ATOM 792 O O . LEU A 1 106 ? 4.285 -8.141 1.659 1.00 86.00 106 LEU A O 1
ATOM 796 N N . SER A 1 107 ? 2.801 -9.013 3.090 1.00 87.06 107 SER A N 1
ATOM 797 C CA . SER A 1 107 ? 3.626 -10.149 3.527 1.00 87.06 107 SER A CA 1
ATOM 798 C C . SER A 1 107 ? 3.169 -11.481 2.927 1.00 87.06 107 SER A C 1
ATOM 800 O O . SER A 1 107 ? 3.654 -12.521 3.360 1.00 87.06 107 SER A O 1
ATOM 802 N N . ALA A 1 108 ? 2.210 -11.479 1.996 1.00 85.56 108 ALA A N 1
ATOM 803 C CA . ALA A 1 108 ? 1.737 -12.702 1.362 1.00 85.56 108 ALA A CA 1
ATOM 804 C C . ALA A 1 108 ? 2.844 -13.317 0.492 1.00 85.56 108 ALA A C 1
ATOM 806 O O . ALA A 1 108 ? 3.430 -12.636 -0.348 1.00 85.56 108 ALA A O 1
ATOM 807 N N . GLU A 1 109 ? 3.108 -14.612 0.670 1.00 83.88 109 GLU A N 1
ATOM 808 C CA . GLU A 1 109 ? 4.198 -15.316 -0.026 1.00 83.88 109 GLU A CA 1
ATOM 809 C C . GLU A 1 109 ? 3.696 -16.106 -1.246 1.00 83.88 109 GLU A C 1
ATOM 811 O 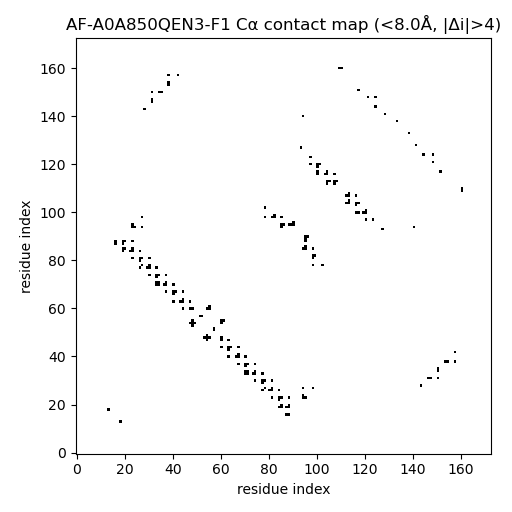O . GLU A 1 109 ? 4.479 -16.675 -2.007 1.00 83.88 109 GLU A O 1
ATOM 816 N N . SER A 1 110 ? 2.378 -16.149 -1.454 1.00 80.38 110 SER A N 1
ATOM 817 C CA . SER A 1 110 ? 1.742 -16.842 -2.574 1.00 80.38 110 SER A CA 1
ATOM 818 C C . SER A 1 110 ? 0.509 -16.103 -3.087 1.00 80.38 110 SER A C 1
ATOM 820 O O . SER A 1 110 ? -0.177 -15.416 -2.328 1.00 80.38 110 SER A O 1
ATOM 822 N N . ALA A 1 111 ? 0.160 -16.323 -4.358 1.00 73.38 111 ALA A N 1
ATOM 823 C CA . ALA A 1 111 ? -1.046 -15.759 -4.971 1.00 73.38 111 ALA A CA 1
ATOM 824 C C . ALA A 1 111 ? -2.320 -16.094 -4.172 1.00 73.38 111 ALA A C 1
ATOM 826 O O . ALA A 1 111 ? -3.134 -15.225 -3.878 1.00 73.38 111 ALA A O 1
ATOM 827 N N . GLY A 1 112 ? -2.461 -17.350 -3.733 1.00 75.94 112 GLY A N 1
ATOM 828 C CA . GLY A 1 112 ? -3.624 -17.779 -2.953 1.00 75.94 112 GLY A CA 1
ATOM 829 C C . GLY A 1 112 ? -3.684 -17.183 -1.542 1.00 75.94 112 GLY A C 1
ATOM 830 O O . GLY A 1 112 ? -4.763 -17.106 -0.955 1.00 75.94 112 GLY A O 1
ATOM 831 N N . GLU A 1 113 ? -2.558 -16.783 -0.949 1.00 77.12 113 GLU A N 1
ATOM 832 C CA . GLU A 1 113 ? -2.545 -15.987 0.288 1.00 77.12 113 GLU A CA 1
ATOM 833 C C . GLU A 1 113 ? -2.907 -14.536 0.011 1.00 77.12 113 GLU A C 1
ATOM 835 O O . GLU A 1 113 ? -3.782 -13.996 0.682 1.00 77.12 113 GLU A O 1
ATOM 840 N N . PHE A 1 114 ? -2.314 -13.947 -1.022 1.00 73.50 114 PHE A N 1
ATOM 841 C CA . PHE A 1 114 ? -2.576 -12.576 -1.435 1.00 73.50 114 PHE A CA 1
ATOM 842 C C . PHE A 1 114 ? -4.069 -12.338 -1.710 1.00 73.50 114 PHE A C 1
ATOM 844 O O . PHE A 1 114 ? -4.670 -11.443 -1.111 1.00 73.50 114 PHE A O 1
ATOM 851 N N . ASP A 1 115 ? -4.707 -13.211 -2.494 1.00 72.62 115 ASP A N 1
ATOM 852 C CA . ASP A 1 115 ? -6.142 -13.139 -2.800 1.00 72.62 115 ASP A CA 1
ATOM 853 C C . ASP A 1 115 ? -7.012 -13.225 -1.538 1.00 72.62 115 ASP A C 1
ATOM 855 O O . ASP A 1 115 ? -7.996 -12.492 -1.382 1.00 72.62 115 ASP A O 1
ATOM 859 N N . ARG A 1 116 ? -6.648 -14.117 -0.605 1.00 82.56 116 ARG A N 1
ATOM 860 C CA . ARG A 1 116 ? -7.361 -14.283 0.671 1.00 82.56 116 ARG A CA 1
ATOM 861 C C . ARG A 1 116 ? -7.244 -13.035 1.541 1.00 82.56 116 ARG A C 1
ATOM 863 O O . ARG A 1 116 ? -8.254 -12.595 2.097 1.00 82.56 116 ARG A O 1
ATOM 870 N N . GLU A 1 117 ? -6.052 -12.455 1.641 1.00 81.06 117 GLU A N 1
ATOM 871 C CA . GLU A 1 117 ? -5.800 -11.258 2.447 1.00 81.06 117 GLU A CA 1
ATOM 872 C 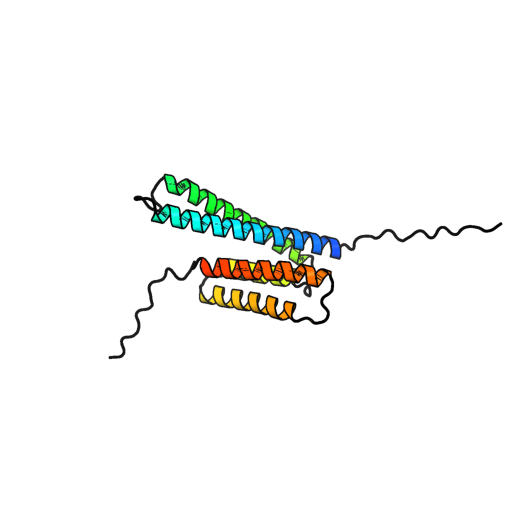C . GLU A 1 117 ? -6.463 -10.010 1.843 1.00 81.06 117 GLU A C 1
ATOM 874 O O . GLU A 1 117 ? -7.080 -9.220 2.569 1.00 81.06 117 GLU A O 1
ATOM 879 N N . ILE A 1 118 ? -6.459 -9.868 0.511 1.00 75.94 118 ILE A N 1
ATOM 880 C CA . ILE A 1 118 ? -7.216 -8.817 -0.186 1.00 75.94 118 ILE A CA 1
ATOM 881 C C . ILE A 1 118 ? -8.719 -8.981 0.054 1.00 75.94 118 ILE A C 1
ATOM 883 O O . ILE A 1 118 ? -9.401 -8.003 0.380 1.00 75.94 118 ILE A O 1
ATOM 887 N N . ALA A 1 119 ? -9.260 -10.197 -0.063 1.00 74.31 119 ALA A N 1
ATOM 888 C CA . ALA A 1 119 ? -10.676 -10.453 0.192 1.00 74.31 119 ALA A CA 1
ATOM 889 C C . ALA A 1 119 ? -11.067 -10.120 1.643 1.00 74.31 119 ALA A C 1
ATOM 891 O O . ALA A 1 119 ? -12.122 -9.522 1.881 1.00 74.31 119 ALA A O 1
ATOM 892 N N . ALA A 1 120 ? -10.206 -10.442 2.613 1.00 78.81 120 ALA A N 1
ATOM 893 C CA . ALA A 1 120 ? -10.400 -10.083 4.016 1.00 78.81 120 ALA A CA 1
ATOM 894 C C . ALA A 1 120 ? -10.389 -8.559 4.231 1.00 78.81 120 ALA A C 1
ATOM 896 O O . ALA A 1 120 ? -11.266 -8.027 4.920 1.00 78.81 120 ALA A O 1
ATOM 897 N N . ALA A 1 121 ? -9.458 -7.840 3.595 1.00 77.12 121 ALA A N 1
ATOM 898 C CA . ALA A 1 121 ? -9.390 -6.380 3.648 1.00 77.12 121 ALA A CA 1
ATOM 899 C C . ALA A 1 121 ? -10.631 -5.720 3.017 1.00 77.12 121 ALA A C 1
ATOM 901 O O . ALA A 1 121 ? -11.251 -4.846 3.631 1.00 77.12 121 ALA A O 1
ATOM 902 N N . ARG A 1 122 ? -11.056 -6.183 1.832 1.00 74.81 122 ARG A N 1
ATOM 903 C CA . ARG A 1 122 ? -12.277 -5.719 1.142 1.00 74.81 122 ARG A CA 1
ATOM 904 C C . ARG A 1 122 ? -13.531 -5.970 1.989 1.00 74.81 122 ARG A C 1
ATOM 906 O O . ARG A 1 122 ? -14.390 -5.093 2.097 1.00 74.81 122 ARG A O 1
ATOM 913 N N . ARG A 1 123 ? -13.621 -7.125 2.658 1.00 78.06 123 ARG A N 1
ATOM 914 C CA . ARG A 1 123 ? -14.724 -7.443 3.579 1.00 78.06 123 ARG A CA 1
ATOM 915 C C . ARG A 1 123 ? -14.763 -6.501 4.783 1.00 78.06 123 ARG A C 1
ATOM 917 O O . ARG A 1 123 ? -15.835 -6.009 5.123 1.00 78.06 123 ARG A O 1
ATOM 924 N N . LEU A 1 124 ? -13.615 -6.207 5.391 1.00 75.44 124 LEU A N 1
ATOM 925 C CA . LEU A 1 124 ? -13.522 -5.272 6.515 1.00 75.44 124 LEU A CA 1
ATOM 926 C C . LEU A 1 124 ? -13.955 -3.849 6.119 1.00 75.44 124 LEU A C 1
ATOM 928 O O . LEU A 1 124 ? -14.644 -3.176 6.891 1.00 75.44 124 LEU A O 1
ATOM 932 N N . ILE A 1 125 ? -13.602 -3.407 4.907 1.00 72.00 125 ILE A N 1
ATOM 933 C CA . ILE A 1 125 ? -14.085 -2.141 4.334 1.00 72.00 125 ILE A CA 1
ATOM 934 C C . ILE A 1 125 ? -15.613 -2.168 4.214 1.00 72.00 125 ILE A C 1
ATOM 936 O O . ILE A 1 125 ? -16.276 -1.273 4.735 1.00 72.00 125 ILE A O 1
ATOM 940 N N . ALA A 1 126 ? -16.180 -3.207 3.596 1.00 69.25 126 ALA A N 1
ATOM 941 C CA . ALA A 1 126 ? -17.626 -3.335 3.412 1.00 69.25 126 ALA A CA 1
ATOM 942 C C . ALA A 1 126 ? -18.392 -3.352 4.748 1.00 69.25 126 ALA A C 1
ATOM 944 O O . ALA A 1 126 ? -19.364 -2.617 4.908 1.00 69.25 126 ALA A O 1
ATOM 945 N N . GLU A 1 127 ? -17.926 -4.127 5.732 1.00 72.38 127 GLU A N 1
ATOM 946 C CA . GLU A 1 127 ? -18.520 -4.195 7.075 1.00 72.38 127 GLU A CA 1
ATOM 947 C C . GLU A 1 127 ? -18.472 -2.839 7.792 1.00 72.38 127 GLU A C 1
ATOM 949 O O . GLU A 1 127 ? -19.434 -2.451 8.459 1.00 72.38 127 GLU A O 1
ATOM 954 N N . THR A 1 128 ? -17.385 -2.083 7.619 1.00 66.88 128 THR A N 1
ATOM 955 C CA . THR A 1 128 ? -17.270 -0.742 8.204 1.00 66.88 128 THR A CA 1
ATOM 956 C C . THR A 1 128 ? -18.195 0.257 7.506 1.00 66.88 128 THR A C 1
ATOM 958 O O . THR A 1 128 ? -18.803 1.103 8.163 1.00 66.88 128 THR A O 1
ATOM 961 N N . CYS A 1 129 ? -18.353 0.130 6.187 1.00 61.28 129 CYS A N 1
ATOM 962 C CA . CYS A 1 129 ? -19.145 1.046 5.378 1.00 61.28 129 CYS A CA 1
ATOM 963 C C . CYS A 1 129 ? -20.668 0.942 5.595 1.00 61.28 129 CYS A C 1
ATOM 965 O O . CYS A 1 129 ? -21.414 1.828 5.181 1.00 61.28 129 CYS A O 1
ATOM 967 N N . ILE A 1 130 ? -21.141 -0.129 6.234 1.00 62.28 130 ILE A N 1
ATOM 968 C CA . ILE A 1 130 ? -22.571 -0.407 6.448 1.00 62.28 130 ILE A CA 1
ATOM 969 C C . ILE A 1 130 ? -23.023 -0.007 7.870 1.00 62.28 130 ILE A C 1
ATOM 971 O O . ILE A 1 130 ? -24.211 -0.060 8.178 1.00 62.28 130 ILE A O 1
ATOM 975 N N . LEU A 1 131 ? -22.114 0.444 8.749 1.00 57.00 131 LEU A N 1
ATOM 976 C CA . LEU A 1 131 ? -22.444 0.808 10.134 1.00 57.00 131 LEU A CA 1
ATOM 977 C C . LEU A 1 131 ? -23.392 2.030 10.197 1.00 57.00 131 LEU A C 1
ATOM 979 O O . LEU A 1 131 ? -22.970 3.154 9.915 1.00 57.00 131 LEU A O 1
ATOM 983 N N . PRO A 1 132 ? -24.658 1.858 10.638 1.00 45.09 132 PRO A N 1
ATOM 984 C CA . PRO A 1 132 ? -25.696 2.888 10.521 1.00 45.09 132 PRO A CA 1
ATOM 985 C C . PRO A 1 132 ? -25.523 4.084 11.477 1.00 45.09 132 PRO A C 1
ATOM 987 O O . PRO A 1 132 ? -26.226 5.077 11.333 1.00 45.09 132 PRO A O 1
ATOM 990 N N . ASN A 1 133 ? -24.576 4.023 12.422 1.00 49.44 133 ASN A N 1
ATOM 991 C CA . ASN A 1 133 ? -24.320 5.058 13.435 1.00 49.44 133 ASN A CA 1
ATOM 992 C C . ASN A 1 133 ? -22.839 5.479 13.494 1.00 49.44 133 ASN A C 1
ATOM 994 O O . ASN A 1 133 ? -22.294 5.723 14.569 1.00 49.44 133 ASN A O 1
ATOM 998 N N . ALA A 1 134 ? -22.176 5.532 12.339 1.00 51.25 134 ALA A N 1
ATOM 999 C CA . ALA A 1 134 ? -20.799 6.001 12.220 1.00 51.25 134 ALA A CA 1
ATOM 1000 C C . ALA A 1 134 ? -20.671 7.469 12.692 1.00 51.25 134 ALA A C 1
ATOM 1002 O O . ALA A 1 134 ? -21.330 8.368 12.158 1.00 51.25 134 ALA A O 1
ATOM 1003 N N . SER A 1 135 ? -19.829 7.720 13.701 1.00 54.44 135 SER A N 1
ATOM 1004 C CA . SER A 1 135 ? -19.494 9.066 14.187 1.00 54.44 135 SER A CA 1
ATOM 1005 C C . SER A 1 135 ? -18.801 9.909 13.096 1.00 54.44 135 SER A C 1
ATOM 1007 O O . SER A 1 135 ? -18.396 9.395 12.057 1.00 54.44 135 SER A O 1
ATOM 1009 N N . VAL A 1 136 ? -18.619 11.222 13.296 1.00 50.22 136 VAL A N 1
ATOM 1010 C CA . VAL A 1 136 ? -17.881 12.072 12.326 1.00 50.22 136 VAL A CA 1
ATOM 1011 C C . VAL A 1 136 ? -16.444 11.573 12.108 1.00 50.22 136 VAL A C 1
ATOM 1013 O O . VAL A 1 136 ? -15.947 11.629 10.987 1.00 50.22 136 VAL A O 1
ATOM 1016 N N . ALA A 1 137 ? -15.806 11.012 13.143 1.00 51.78 137 ALA A N 1
ATOM 1017 C CA . ALA A 1 137 ? -14.511 10.349 13.006 1.00 51.78 137 ALA A CA 1
ATOM 1018 C C . ALA A 1 137 ? -14.605 9.113 12.091 1.00 51.78 137 ALA A C 1
ATOM 1020 O O . ALA A 1 137 ? -13.737 8.913 11.250 1.00 51.78 137 ALA A O 1
ATOM 1021 N N . ASP A 1 138 ? -15.700 8.354 12.185 1.00 51.97 138 ASP A N 1
ATOM 1022 C CA . ASP A 1 138 ? -16.017 7.213 11.314 1.00 51.97 138 ASP A CA 1
ATOM 1023 C C . ASP A 1 138 ? -16.316 7.614 9.869 1.00 51.97 138 ASP A C 1
ATOM 1025 O O . ASP A 1 138 ? -15.912 6.898 8.960 1.00 51.97 138 ASP A O 1
ATOM 1029 N N . ARG A 1 139 ? -16.901 8.791 9.617 1.00 50.75 139 ARG A N 1
ATOM 1030 C CA . ARG A 1 139 ? -17.057 9.339 8.253 1.00 50.75 139 ARG A CA 1
ATOM 1031 C C . ARG A 1 139 ? -15.731 9.722 7.599 1.00 50.75 139 ARG A C 1
ATOM 1033 O O . ARG A 1 139 ? -15.544 9.437 6.423 1.00 50.75 139 ARG A O 1
ATOM 1040 N N . ASP A 1 140 ? -14.798 10.299 8.350 1.00 55.34 140 ASP A N 1
ATOM 1041 C CA . ASP A 1 140 ? -13.421 10.506 7.879 1.00 55.34 140 ASP A CA 1
ATOM 1042 C C . ASP A 1 140 ? -12.733 9.167 7.558 1.00 55.34 140 ASP A C 1
ATOM 1044 O O . ASP A 1 140 ? -11.935 9.081 6.622 1.00 55.34 140 ASP A O 1
ATOM 1048 N N . PHE A 1 141 ? -13.076 8.102 8.292 1.00 62.53 141 PHE A N 1
ATOM 1049 C CA . PHE A 1 141 ? -12.597 6.752 8.007 1.00 62.53 141 PHE A CA 1
ATOM 1050 C C . PHE A 1 141 ? -13.157 6.185 6.690 1.00 62.53 141 PHE A C 1
ATOM 1052 O O . PHE A 1 141 ? -12.430 5.447 6.035 1.00 62.53 141 PHE A O 1
ATOM 1059 N N . PHE A 1 142 ? -14.351 6.570 6.221 1.00 57.25 142 PHE A N 1
ATOM 1060 C CA . PHE A 1 142 ? -14.858 6.141 4.902 1.00 57.25 142 PHE A CA 1
ATOM 1061 C C . PHE A 1 142 ? -13.964 6.595 3.744 1.00 57.25 142 PHE A C 1
ATOM 1063 O O . PHE A 1 142 ? -13.667 5.793 2.864 1.00 57.25 142 PHE A O 1
ATOM 1070 N N . THR A 1 143 ? -13.495 7.845 3.748 1.00 59.50 143 THR A N 1
ATOM 1071 C CA . THR A 1 143 ? -12.587 8.358 2.706 1.00 59.50 143 THR A CA 1
ATOM 1072 C C . THR A 1 143 ? -11.255 7.608 2.719 1.00 59.50 143 THR A C 1
ATOM 1074 O O . THR A 1 143 ? -10.711 7.276 1.668 1.00 59.50 143 THR A O 1
ATOM 1077 N N . VAL A 1 144 ? -10.748 7.281 3.914 1.00 63.25 144 VAL A N 1
ATOM 1078 C CA . VAL A 1 144 ? -9.537 6.462 4.068 1.00 63.25 144 VAL A CA 1
ATOM 1079 C C . VAL A 1 144 ? -9.772 5.039 3.562 1.00 63.25 144 VAL A C 1
ATOM 1081 O O . VAL A 1 144 ? -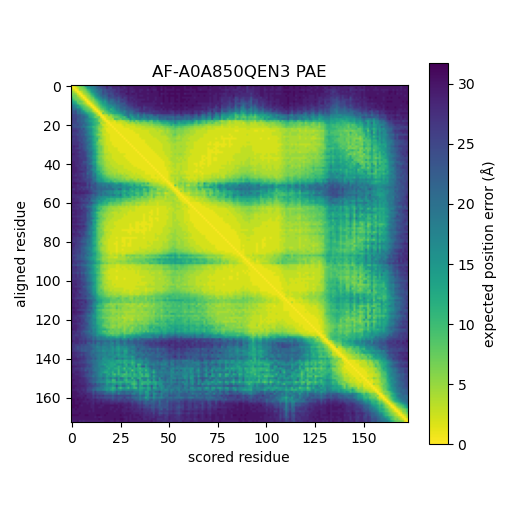8.928 4.506 2.857 1.00 63.25 144 VAL A O 1
ATOM 1084 N N . LEU A 1 145 ? -10.921 4.429 3.856 1.00 63.69 145 LEU A N 1
ATOM 1085 C CA . LEU A 1 145 ? -11.267 3.082 3.391 1.00 63.69 145 LEU A CA 1
ATOM 1086 C C . LEU A 1 145 ? -11.482 3.019 1.872 1.00 63.69 145 LEU A C 1
ATOM 1088 O O . LEU A 1 145 ? -11.065 2.049 1.249 1.00 63.69 145 LEU A O 1
ATOM 1092 N N . GLN A 1 146 ? -12.072 4.054 1.266 1.00 63.19 146 GLN A N 1
ATOM 1093 C CA . GLN A 1 146 ? -12.162 4.191 -0.192 1.00 63.19 146 GLN A CA 1
ATOM 1094 C C . GLN A 1 146 ? -10.780 4.338 -0.829 1.00 63.19 146 GLN A C 1
ATOM 1096 O O . GLN A 1 146 ? -10.510 3.708 -1.850 1.00 63.19 146 GLN A O 1
ATOM 1101 N N . ALA A 1 147 ? -9.889 5.122 -0.211 1.00 62.66 147 ALA A N 1
ATOM 1102 C CA . ALA A 1 147 ? -8.505 5.204 -0.654 1.00 62.66 147 ALA A CA 1
ATOM 1103 C C . ALA A 1 147 ? -7.838 3.824 -0.581 1.00 62.66 147 ALA A C 1
ATOM 1105 O O . ALA A 1 147 ? -7.272 3.395 -1.578 1.00 62.66 147 ALA A O 1
ATOM 1106 N N . VAL A 1 148 ? -7.981 3.088 0.530 1.00 66.12 148 VAL A N 1
ATOM 1107 C CA . VAL A 1 148 ? -7.439 1.722 0.654 1.00 66.12 148 VAL A CA 1
ATOM 1108 C C . VAL A 1 148 ? -8.000 0.793 -0.419 1.00 66.12 148 VAL A C 1
ATOM 1110 O O . VAL A 1 148 ? -7.220 0.089 -1.045 1.00 66.12 148 VAL A O 1
ATOM 1113 N N . ALA A 1 149 ? -9.312 0.803 -0.668 1.00 66.88 149 ALA A N 1
ATOM 1114 C CA . ALA A 1 149 ? -9.929 -0.023 -1.707 1.00 66.88 149 ALA A CA 1
ATOM 1115 C C . ALA A 1 149 ? -9.292 0.228 -3.084 1.00 66.88 149 ALA A C 1
ATOM 1117 O O . ALA A 1 149 ? -8.840 -0.714 -3.724 1.00 66.88 149 ALA A O 1
ATOM 1118 N N . ALA A 1 150 ? -9.150 1.497 -3.478 1.00 63.50 150 ALA A N 1
ATOM 1119 C CA . ALA A 1 150 ? -8.510 1.860 -4.741 1.00 63.50 150 ALA A CA 1
ATOM 1120 C C . ALA A 1 150 ? -7.035 1.416 -4.823 1.00 63.50 150 ALA A C 1
ATOM 1122 O O . ALA A 1 150 ? -6.558 1.083 -5.904 1.00 63.50 150 ALA A O 1
ATOM 1123 N N . ARG A 1 151 ? -6.305 1.388 -3.696 1.00 65.81 151 ARG A N 1
ATOM 1124 C CA . ARG A 1 151 ? -4.907 0.914 -3.657 1.00 65.81 151 ARG A CA 1
ATOM 1125 C C . ARG A 1 151 ? -4.812 -0.606 -3.675 1.00 65.81 151 ARG A C 1
ATOM 1127 O O . ARG A 1 151 ? -3.892 -1.131 -4.283 1.00 65.81 151 ARG A O 1
ATOM 1134 N N . LEU A 1 152 ? -5.759 -1.310 -3.055 1.00 66.75 152 LEU A N 1
ATOM 1135 C CA . LEU A 1 152 ? -5.865 -2.764 -3.188 1.00 66.75 152 LEU A CA 1
ATOM 1136 C C . LEU A 1 152 ? -6.128 -3.153 -4.644 1.00 66.75 152 LEU A C 1
ATOM 1138 O O . LEU A 1 152 ? -5.495 -4.078 -5.128 1.00 66.75 152 LEU A O 1
ATOM 1142 N N . ASP A 1 153 ? -6.988 -2.416 -5.351 1.00 69.50 153 ASP A N 1
ATOM 1143 C CA . ASP A 1 153 ? -7.224 -2.633 -6.784 1.00 69.50 153 ASP A CA 1
ATOM 1144 C C . ASP A 1 153 ? -5.970 -2.319 -7.626 1.00 69.50 153 ASP A C 1
ATOM 1146 O O . ASP A 1 153 ? -5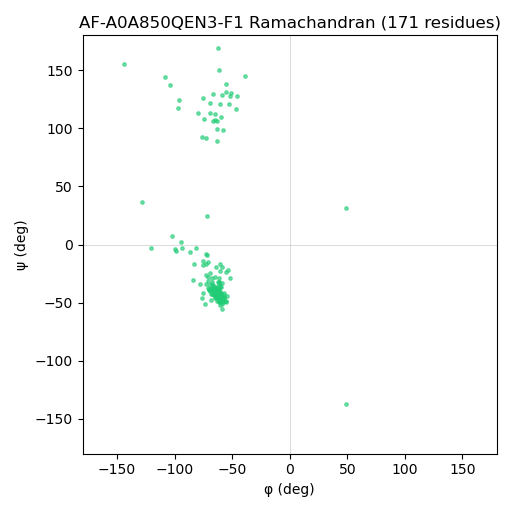.673 -3.030 -8.582 1.00 69.50 153 ASP A O 1
ATOM 1150 N N . GLY A 1 154 ? -5.190 -1.302 -7.240 1.00 60.19 154 GLY A N 1
ATOM 1151 C CA . GLY A 1 154 ? -3.880 -1.018 -7.835 1.00 60.19 154 GLY A CA 1
ATOM 1152 C C . GLY A 1 154 ? -2.863 -2.147 -7.625 1.00 60.19 154 GLY A C 1
ATOM 1153 O O . GLY A 1 154 ? -2.212 -2.564 -8.578 1.00 60.19 154 GLY A O 1
ATOM 1154 N N . LEU A 1 155 ? -2.769 -2.699 -6.412 1.00 61.56 155 LEU A N 1
ATOM 1155 C CA . LEU A 1 155 ? -1.901 -3.845 -6.106 1.00 61.56 155 LEU A CA 1
ATOM 1156 C C . LEU A 1 155 ? -2.336 -5.119 -6.850 1.00 61.56 155 LEU A C 1
ATOM 1158 O O . LEU A 1 155 ? -1.487 -5.843 -7.355 1.00 61.56 155 LEU A O 1
ATOM 1162 N N . ASP A 1 156 ? -3.643 -5.366 -6.952 1.00 61.84 156 ASP A N 1
ATOM 1163 C CA . ASP A 1 156 ? -4.239 -6.457 -7.743 1.00 61.84 156 ASP A CA 1
ATOM 1164 C C . ASP A 1 156 ? -3.865 -6.315 -9.237 1.00 61.84 156 ASP A C 1
ATOM 1166 O O . ASP A 1 156 ? -3.558 -7.290 -9.918 1.00 61.84 156 ASP A O 1
ATOM 1170 N N . SER A 1 157 ? -3.791 -5.076 -9.743 1.00 59.03 157 SER A N 1
ATOM 1171 C CA . SER A 1 157 ? -3.409 -4.788 -11.133 1.00 59.03 157 SER A CA 1
ATOM 1172 C C . SER A 1 157 ? -1.915 -4.927 -11.448 1.00 59.03 157 SER A C 1
ATOM 1174 O O . SER A 1 157 ? -1.566 -5.039 -12.621 1.00 59.03 157 SER A O 1
ATOM 1176 N N . LEU A 1 158 ? -1.037 -4.944 -10.433 1.00 56.47 158 LEU A N 1
ATOM 1177 C CA . LEU A 1 158 ? 0.407 -5.142 -10.625 1.00 56.47 158 LEU A CA 1
ATOM 1178 C C . LEU A 1 158 ? 0.766 -6.587 -11.010 1.00 56.47 158 LEU A C 1
ATOM 1180 O O . LEU A 1 158 ? 1.915 -6.842 -11.352 1.00 56.47 158 LEU A O 1
ATOM 1184 N N . ASP A 1 159 ? -0.191 -7.524 -10.959 1.00 62.19 159 ASP A N 1
ATOM 1185 C CA . ASP A 1 159 ? -0.062 -8.903 -11.457 1.00 62.19 159 ASP A CA 1
ATOM 1186 C C . ASP A 1 159 ? 1.222 -9.620 -10.972 1.00 62.19 159 ASP A C 1
ATOM 1188 O O . ASP A 1 159 ? 1.766 -10.493 -11.652 1.00 62.19 159 ASP A O 1
ATOM 1192 N N . LEU A 1 160 ? 1.690 -9.275 -9.758 1.00 54.25 160 LEU A N 1
ATOM 1193 C CA . LEU A 1 160 ? 2.979 -9.682 -9.164 1.00 54.25 160 LEU A CA 1
ATOM 1194 C C . LEU A 1 160 ? 3.207 -11.206 -9.161 1.00 54.25 160 LEU A C 1
ATOM 1196 O O . LEU A 1 160 ? 4.346 -11.662 -9.110 1.00 54.25 160 LEU A O 1
ATOM 1200 N N . PHE A 1 161 ? 2.128 -11.993 -9.238 1.00 49.44 161 PHE A N 1
ATOM 1201 C CA . PHE A 1 161 ? 2.150 -13.456 -9.224 1.00 49.44 161 PHE A CA 1
ATOM 1202 C C . PHE A 1 161 ? 1.543 -14.121 -10.469 1.00 49.44 161 PHE A C 1
ATOM 1204 O O . PHE A 1 161 ? 1.559 -15.349 -10.563 1.00 49.44 161 PHE A O 1
ATOM 1211 N N . ARG A 1 162 ? 0.997 -13.360 -11.426 1.00 47.88 162 ARG A N 1
ATOM 1212 C CA . ARG A 1 162 ? 0.359 -13.922 -12.633 1.00 47.88 162 ARG A CA 1
ATOM 1213 C C . ARG A 1 162 ? 1.310 -14.007 -13.831 1.00 47.88 162 ARG A C 1
ATOM 1215 O O . ARG A 1 162 ? 0.938 -14.536 -14.873 1.00 47.88 162 ARG A O 1
ATOM 1222 N N . SER A 1 163 ? 2.578 -13.628 -13.657 1.00 42.97 163 SER A N 1
ATOM 1223 C CA . SER A 1 163 ? 3.683 -13.950 -14.576 1.00 42.97 163 SER A CA 1
ATOM 1224 C C . SER A 1 163 ? 4.106 -15.435 -14.538 1.00 42.97 163 SER A C 1
ATOM 1226 O O . SER A 1 163 ? 5.227 -15.790 -14.900 1.00 42.97 163 SER A O 1
ATOM 1228 N N . GLY A 1 164 ? 3.204 -16.331 -14.128 1.00 42.31 164 GLY A N 1
ATOM 1229 C CA . GLY A 1 164 ? 3.314 -17.770 -14.326 1.00 42.31 164 GLY A CA 1
ATOM 1230 C C . GLY A 1 164 ? 2.529 -18.162 -15.571 1.00 42.31 164 GLY A C 1
ATOM 1231 O O . GLY A 1 164 ? 1.348 -17.846 -15.681 1.00 42.31 164 GLY A O 1
ATOM 1232 N N . ALA A 1 165 ? 3.199 -18.824 -16.515 1.00 39.91 165 ALA A N 1
ATOM 1233 C CA . ALA A 1 165 ? 2.606 -19.397 -17.720 1.00 39.91 165 ALA A CA 1
ATOM 1234 C C . ALA A 1 165 ? 1.223 -20.030 -17.451 1.00 39.91 165 ALA A C 1
ATOM 1236 O O . ALA A 1 165 ? 1.035 -20.622 -16.386 1.00 39.91 165 ALA A O 1
ATOM 1237 N N . PRO A 1 166 ? 0.271 -19.951 -18.404 1.00 44.16 166 PRO A N 1
ATOM 1238 C CA . PRO A 1 166 ? -1.015 -20.617 -18.250 1.00 44.16 166 PRO A CA 1
ATOM 1239 C C . PRO A 1 166 ? -0.780 -22.089 -17.909 1.00 44.16 166 PRO A C 1
ATOM 1241 O O . PRO A 1 166 ? -0.032 -22.771 -18.616 1.00 44.16 166 PRO A O 1
ATOM 1244 N N . ASP A 1 167 ? -1.409 -22.557 -16.827 1.00 49.81 167 ASP A N 1
ATOM 1245 C CA . ASP A 1 167 ? -1.451 -23.977 -16.486 1.00 49.81 167 ASP A CA 1
ATOM 1246 C C . ASP A 1 167 ? -1.795 -24.767 -17.758 1.00 49.81 167 ASP A C 1
ATOM 1248 O O . ASP A 1 167 ? -2.778 -24.426 -18.434 1.00 49.81 167 ASP A O 1
ATOM 1252 N N . PRO A 1 168 ? -1.009 -25.793 -18.138 1.00 42.88 168 PRO A N 1
ATOM 1253 C CA . PRO A 1 168 ? -1.363 -26.625 -19.270 1.00 42.88 168 PRO A CA 1
ATOM 1254 C C . PRO A 1 168 ? -2.717 -27.259 -18.959 1.00 42.88 168 PRO A C 1
ATOM 1256 O O . PRO A 1 168 ? -2.837 -28.102 -18.069 1.00 42.88 168 PRO A O 1
ATOM 1259 N N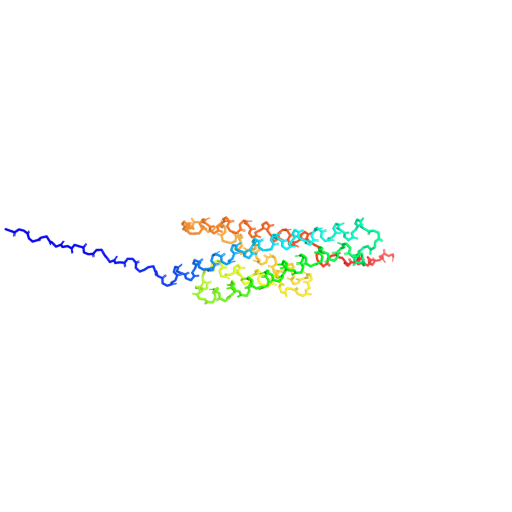 . GLN A 1 169 ? -3.750 -26.818 -19.680 1.00 43.94 169 GLN A N 1
ATOM 1260 C CA . GLN A 1 169 ? -5.069 -27.423 -19.601 1.00 43.94 169 GLN A CA 1
ATOM 1261 C C . GLN A 1 169 ? -4.905 -28.934 -19.801 1.00 43.94 169 GLN A C 1
ATOM 1263 O O . GLN A 1 169 ? -4.241 -29.347 -20.761 1.00 43.94 169 GLN A O 1
ATOM 1268 N N . PRO A 1 170 ? -5.479 -29.784 -18.934 1.00 45.84 170 PRO A N 1
ATOM 1269 C CA . PRO A 1 170 ? -5.515 -31.201 -19.222 1.00 45.84 170 PRO A CA 1
ATOM 1270 C C . PRO A 1 170 ? -6.390 -31.372 -20.464 1.00 45.84 170 PRO A C 1
ATOM 1272 O O . PRO A 1 170 ? -7.607 -31.198 -20.408 1.00 45.84 170 PRO A O 1
ATOM 1275 N N . ASN A 1 171 ? -5.750 -31.667 -21.598 1.00 42.03 171 ASN A N 1
ATOM 1276 C CA . ASN A 1 171 ? -6.423 -32.104 -22.811 1.00 42.03 171 ASN A CA 1
ATOM 1277 C C . ASN A 1 171 ? -7.223 -33.363 -22.470 1.00 42.03 171 ASN A C 1
ATOM 1279 O O . ASN A 1 171 ? -6.675 -34.462 -22.398 1.00 42.03 171 ASN A O 1
ATOM 1283 N N . LEU A 1 172 ? -8.519 -33.190 -22.232 1.00 44.91 172 LEU A N 1
ATOM 1284 C CA . LEU A 1 172 ? -9.486 -34.275 -22.247 1.00 44.91 172 LEU A CA 1
ATOM 1285 C C . LEU A 1 172 ? -9.753 -34.608 -23.719 1.00 44.91 172 LEU A C 1
ATOM 1287 O O . LEU A 1 172 ? -10.589 -33.974 -24.362 1.00 44.91 172 LEU A O 1
ATOM 1291 N N . HIS A 1 173 ? -8.984 -35.564 -24.240 1.00 43.06 173 HIS A N 1
ATOM 1292 C CA . HIS A 1 173 ? -9.292 -36.317 -25.455 1.00 43.06 173 HIS A CA 1
ATOM 1293 C C . HIS A 1 173 ? -9.805 -37.706 -25.081 1.00 43.06 173 HIS A C 1
ATOM 1295 O O . HIS A 1 173 ? -9.213 -38.319 -24.163 1.00 43.06 173 HIS A O 1
#

Mean predicted aligned error: 13.09 Å

Secondary structure (DSSP, 8-state):
--------PPP----HHHHHHHHHHHHHHHHHHHHHHHHHHHHHHHHHHHHSTTGGGSTTHHHHHHHHHHHHHHHHHHHHHHHHHHHTS-TT-HHHHHHHHHHHHHT--SHHHHHHHHHHHHHHHHHHHT-TT--HHHHHHHHHHHHHHHHHHHHHHT-TTT-S---------

Nearest PDB structures (foldseek):
  5m4y-assembly2_C  TM=4.544E-01  e=5.101E-01  Saccharomyces cerevisiae S288C
  7q83-assembly2_D  TM=3.511E-01  e=2.037E+00  Saccharomyces cerevisiae S288C
  6ixf-assembly1_A  TM=2.078E-01  e=4.071E+00  Homo sapiens

Solvent-accessible surface area (backbone atoms only — not comparable to full-atom values): 9841 Å² total; per-residue (Å²): 137,84,82,82,78,79,81,76,74,78,78,83,71,78,48,72,64,59,53,34,48,50,52,26,52,53,35,48,54,48,31,55,53,31,45,53,51,20,54,50,29,46,52,51,31,50,52,47,30,72,73,38,98,53,24,84,75,27,78,77,36,57,54,37,52,52,53,22,52,56,24,48,50,48,28,52,55,32,47,52,55,25,53,58,36,30,71,69,41,64,91,84,38,61,67,44,53,50,52,54,33,53,50,47,37,78,64,42,91,43,63,77,46,28,55,51,31,48,51,52,43,53,48,54,45,53,61,60,73,65,52,92,78,62,48,75,71,46,54,58,43,49,59,52,43,53,51,48,51,57,48,52,54,49,58,63,67,62,44,87,69,64,86,55,77,80,76,79,72,81,82,86,123

Organism: NCBI:txid2729614

Sequence (173 aa):
MATAVAITRPAQTKSTRDYSAHILRRNFLQLLTDLDTATAAELELTWASEGLPGGMGDPAVSKYLRESESAWDRVTDCLAATTAAATGVGNCCVLRKMTYCLRSVLSAESAGEFDREIAAARRLIAETCILPNASVADRDFFTVLQAVAARLDGLDSLDLFRSGAPDPQPNLH